Protein AF-A0A345PN75-F1 (afdb_monomer)

Solvent-accessible surface area (backbone atoms only — not comparable to full-atom values): 4547 Å² total; per-residue (Å²): 121,73,64,58,54,50,53,53,49,31,71,74,63,74,40,66,68,62,48,23,63,76,69,75,41,58,65,65,57,54,51,58,50,47,56,37,30,74,76,46,39,71,70,51,57,50,77,74,72,77,62,64,93,71,72,88,73,87,85,77,89,78,81,81,83,80,78,89,132

Structure (mmCIF, N/CA/C/O backbone):
data_AF-A0A345PN75-F1
#
_entry.id   AF-A0A345PN75-F1
#
loop_
_atom_site.group_PDB
_atom_site.id
_atom_site.type_symbol
_atom_site.label_atom_id
_atom_site.label_alt_id
_atom_site.label_comp_id
_atom_site.label_asym_id
_atom_site.label_entity_id
_atom_site.label_seq_id
_atom_site.pdbx_PDB_ins_code
_atom_site.Cartn_x
_atom_site.Cartn_y
_atom_site.Cartn_z
_atom_site.occupancy
_atom_site.B_iso_or_equiv
_atom_site.auth_seq_id
_atom_site.auth_comp_id
_atom_site.auth_asym_id
_atom_site.auth_atom_id
_atom_site.pdbx_PDB_model_num
ATOM 1 N N . MET A 1 1 ? 0.904 -14.144 0.367 1.00 58.25 1 MET A N 1
ATOM 2 C CA . MET A 1 1 ? 0.121 -12.943 -0.013 1.00 58.25 1 MET A CA 1
ATOM 3 C C . MET A 1 1 ? 0.320 -11.798 0.999 1.00 58.25 1 MET A C 1
ATOM 5 O O . MET A 1 1 ? -0.635 -11.341 1.609 1.00 58.25 1 MET A O 1
ATOM 9 N N . LEU A 1 2 ? 1.550 -11.301 1.205 1.00 66.44 2 LEU A N 1
ATOM 10 C CA . LEU A 1 2 ? 1.814 -10.253 2.216 1.00 66.44 2 LEU A CA 1
ATOM 11 C C . LEU A 1 2 ? 1.231 -8.873 1.851 1.00 66.44 2 LEU A C 1
ATOM 13 O O . LEU A 1 2 ? 0.850 -8.117 2.738 1.00 66.44 2 LEU A O 1
ATOM 17 N N . ARG A 1 3 ? 1.120 -8.551 0.554 1.00 71.88 3 ARG A N 1
ATOM 18 C CA . ARG A 1 3 ? 0.688 -7.221 0.084 1.00 71.88 3 ARG A CA 1
ATOM 19 C C . ARG A 1 3 ? -0.805 -6.954 0.283 1.00 71.88 3 ARG A C 1
ATOM 21 O O . ARG A 1 3 ? -1.161 -5.838 0.638 1.00 71.88 3 ARG A O 1
ATOM 28 N N . LEU A 1 4 ? -1.669 -7.962 0.122 1.00 77.25 4 LEU A N 1
ATOM 29 C CA . LEU A 1 4 ? -3.113 -7.816 0.369 1.00 77.25 4 LEU A CA 1
ATOM 30 C C . LEU A 1 4 ? -3.384 -7.434 1.833 1.00 77.25 4 LEU A C 1
ATOM 32 O O . LEU A 1 4 ? -4.229 -6.588 2.120 1.00 77.25 4 LEU A O 1
ATOM 36 N N . ASN A 1 5 ? -2.590 -7.987 2.753 1.00 80.81 5 ASN A N 1
ATOM 37 C CA . ASN A 1 5 ? -2.720 -7.712 4.179 1.00 80.81 5 ASN A CA 1
ATOM 38 C C . ASN A 1 5 ? -2.371 -6.256 4.530 1.00 80.81 5 ASN A C 1
ATOM 40 O O . ASN A 1 5 ? -2.965 -5.690 5.445 1.00 80.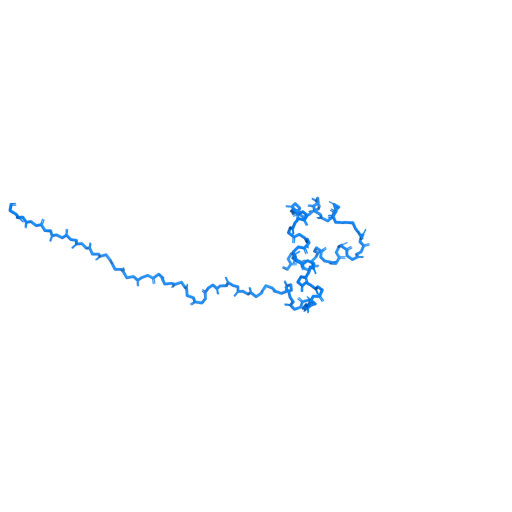81 5 ASN A O 1
ATOM 44 N N . TRP A 1 6 ? -1.466 -5.612 3.781 1.00 81.38 6 TRP A N 1
ATOM 45 C CA . TRP A 1 6 ? -1.178 -4.182 3.945 1.00 81.38 6 TRP A CA 1
ATOM 46 C C . TRP A 1 6 ? -2.402 -3.332 3.616 1.00 81.38 6 TRP A C 1
ATOM 48 O O . TRP A 1 6 ? -2.704 -2.389 4.341 1.00 81.38 6 TRP A O 1
ATOM 58 N N . MET A 1 7 ? -3.121 -3.683 2.549 1.00 80.69 7 MET A N 1
ATOM 59 C CA . MET A 1 7 ? -4.257 -2.912 2.034 1.00 80.69 7 MET A CA 1
ATOM 60 C C . MET A 1 7 ? -5.475 -3.107 2.920 1.00 80.69 7 MET A C 1
ATOM 62 O O . MET A 1 7 ? -6.161 -2.138 3.233 1.00 80.69 7 MET A O 1
ATOM 66 N N . ASN A 1 8 ? -5.690 -4.334 3.394 1.00 83.69 8 ASN A N 1
ATOM 67 C CA . ASN A 1 8 ? -6.746 -4.629 4.349 1.00 83.69 8 ASN A CA 1
ATOM 68 C C . ASN A 1 8 ? -6.495 -3.931 5.696 1.00 83.69 8 ASN A C 1
ATOM 70 O O . ASN A 1 8 ? -7.388 -3.285 6.242 1.00 83.69 8 ASN A O 1
ATOM 74 N N . LEU A 1 9 ? -5.253 -3.971 6.201 1.00 83.62 9 LEU A N 1
ATOM 75 C CA . LEU A 1 9 ? -4.883 -3.254 7.421 1.00 83.62 9 LEU A CA 1
ATOM 76 C C . LEU A 1 9 ? -4.992 -1.735 7.229 1.00 83.62 9 LEU A C 1
ATOM 78 O O .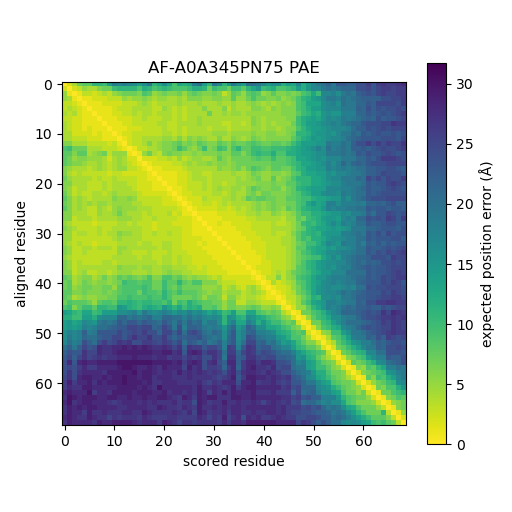 LEU A 1 9 ? -5.485 -1.047 8.113 1.00 83.62 9 LEU A O 1
ATOM 82 N N . TYR A 1 10 ? -4.595 -1.202 6.072 1.00 83.56 10 TYR A N 1
ATOM 83 C CA . TYR A 1 10 ? -4.722 0.222 5.766 1.00 83.56 10 TYR A CA 1
ATOM 84 C C . TYR A 1 10 ? -6.184 0.676 5.686 1.00 83.56 10 TYR A C 1
ATOM 86 O O . TYR A 1 10 ? -6.521 1.688 6.292 1.00 83.56 10 TYR A O 1
ATOM 94 N N . LYS A 1 11 ? -7.068 -0.098 5.040 1.00 81.12 11 LYS A N 1
ATOM 95 C CA . LYS A 1 11 ? -8.521 0.147 5.037 1.00 81.12 11 LYS A CA 1
ATOM 96 C C . LYS A 1 11 ? -9.116 0.118 6.445 1.00 81.12 11 LYS A C 1
ATOM 98 O O . LYS A 1 11 ? -9.947 0.956 6.769 1.00 81.12 11 LYS A O 1
ATOM 103 N N . LYS A 1 12 ? -8.680 -0.827 7.282 1.00 83.81 12 LYS A N 1
ATOM 104 C CA . LYS A 1 12 ? -9.196 -1.000 8.646 1.00 83.81 12 LYS A CA 1
ATOM 105 C C . LYS A 1 12 ? -8.707 0.079 9.613 1.00 83.81 12 LYS A C 1
ATOM 107 O O . LYS A 1 12 ? -9.419 0.442 10.539 1.00 83.81 12 LYS A O 1
ATOM 112 N N . LEU A 1 13 ? -7.477 0.551 9.425 1.00 82.88 13 LEU A N 1
ATOM 113 C CA . LEU A 1 13 ? -6.793 1.421 10.378 1.00 82.88 13 LEU A CA 1
ATOM 114 C C . LEU A 1 13 ? -6.735 2.889 9.933 1.00 82.88 13 LEU A C 1
ATOM 116 O O . LEU A 1 13 ? -6.451 3.742 10.762 1.00 82.88 13 LEU A O 1
ATOM 120 N N . GLY A 1 14 ? -6.888 3.186 8.637 1.00 78.44 14 GLY A N 1
ATOM 121 C CA . GLY A 1 14 ? -6.818 4.537 8.056 1.00 78.44 14 GLY A CA 1
ATOM 122 C C . GLY A 1 14 ? -5.441 5.216 8.118 1.00 78.44 14 GLY A C 1
ATOM 123 O O . GLY A 1 14 ? -5.251 6.305 7.580 1.00 78.44 14 GLY A O 1
ATOM 124 N N . HIS A 1 15 ? -4.447 4.587 8.754 1.00 79.44 15 HIS A N 1
ATOM 125 C CA . HIS A 1 15 ? -3.162 5.210 9.063 1.00 79.44 15 HIS A CA 1
ATOM 126 C C . HIS A 1 15 ? -1.984 4.462 8.440 1.00 79.44 15 HIS A C 1
ATOM 128 O O . HIS A 1 15 ? -1.590 3.384 8.889 1.00 79.44 15 HIS A O 1
ATOM 134 N N . ALA A 1 16 ? -1.341 5.099 7.458 1.00 77.06 16 ALA A N 1
ATOM 135 C CA . ALA A 1 16 ? -0.189 4.545 6.747 1.00 77.06 16 ALA A CA 1
ATOM 136 C C . ALA A 1 16 ? 0.994 4.252 7.685 1.00 77.06 16 ALA A C 1
ATOM 138 O O . ALA A 1 16 ? 1.679 3.248 7.511 1.00 77.06 16 ALA A O 1
ATOM 139 N N . GLY A 1 17 ? 1.216 5.087 8.706 1.00 78.75 17 GLY A N 1
ATOM 140 C CA . GLY A 1 17 ? 2.353 4.949 9.623 1.00 78.75 17 GLY A CA 1
ATOM 141 C C . GLY A 1 17 ? 2.317 3.676 10.472 1.00 78.75 17 GLY A C 1
ATOM 142 O O . GLY A 1 17 ? 3.343 3.023 10.642 1.00 78.75 17 GLY A O 1
ATOM 143 N N . LYS A 1 18 ? 1.139 3.276 10.965 1.00 81.88 18 LYS A N 1
ATOM 144 C CA . LYS A 1 18 ? 0.985 2.043 11.756 1.00 81.88 18 LYS A CA 1
ATOM 145 C C . LYS A 1 18 ? 1.143 0.789 10.889 1.00 81.88 18 LYS A C 1
ATOM 147 O O . LYS A 1 18 ? 1.794 -0.161 11.307 1.00 81.88 18 LYS A O 1
ATOM 152 N N . VAL A 1 19 ? 0.632 0.817 9.655 1.00 82.50 19 VAL A N 1
ATOM 153 C CA . VAL A 1 19 ? 0.834 -0.269 8.678 1.00 82.50 1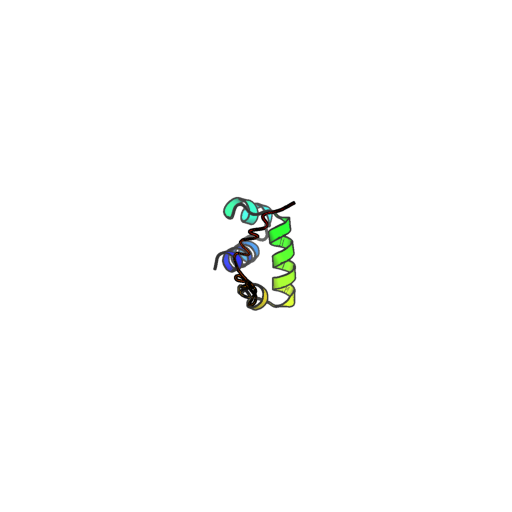9 VAL A CA 1
ATOM 154 C C . VAL A 1 19 ? 2.321 -0.413 8.327 1.00 82.50 19 VAL A C 1
ATOM 156 O O . VAL A 1 19 ? 2.843 -1.523 8.306 1.00 82.50 19 VAL A O 1
ATOM 159 N N . CYS A 1 20 ? 3.027 0.705 8.119 1.00 82.75 20 CYS A N 1
ATOM 160 C CA . CYS A 1 20 ? 4.464 0.709 7.829 1.00 82.75 20 CYS A CA 1
ATOM 161 C C . CYS A 1 20 ? 5.301 0.097 8.960 1.00 82.75 20 CYS A C 1
ATOM 163 O O . CYS A 1 20 ? 6.216 -0.672 8.683 1.00 82.75 20 CYS A O 1
ATOM 165 N N . GLN A 1 21 ? 4.960 0.394 10.218 1.00 82.31 21 GLN A N 1
ATOM 166 C CA . GLN A 1 21 ? 5.633 -0.184 11.385 1.00 82.31 21 GLN A CA 1
ATOM 167 C C . GLN A 1 21 ? 5.380 -1.687 11.512 1.00 82.31 21 GLN A C 1
ATOM 169 O O . GLN A 1 21 ? 6.315 -2.446 11.738 1.00 82.31 21 GLN A O 1
ATOM 174 N N . HIS A 1 22 ? 4.133 -2.121 11.317 1.00 82.94 22 HIS A N 1
ATOM 175 C CA . HIS A 1 22 ? 3.758 -3.524 11.476 1.00 82.94 22 HIS A CA 1
ATOM 176 C C . HIS A 1 22 ? 4.416 -4.440 10.433 1.00 82.94 22 HIS A C 1
ATOM 178 O O . HIS A 1 22 ? 4.817 -5.553 10.751 1.00 82.94 22 HIS A O 1
ATOM 184 N N . TYR A 1 23 ? 4.555 -3.963 9.193 1.00 79.44 23 TYR A N 1
ATOM 185 C CA . TYR A 1 23 ? 5.133 -4.744 8.094 1.00 79.44 23 TYR A CA 1
ATOM 186 C C . TYR A 1 23 ? 6.577 -4.376 7.747 1.00 79.44 23 TYR A C 1
ATOM 188 O O . TYR A 1 23 ? 7.104 -4.887 6.763 1.00 79.44 23 TYR A O 1
ATOM 196 N N . ASN A 1 24 ? 7.199 -3.485 8.523 1.00 83.44 24 ASN A N 1
ATOM 197 C CA . ASN A 1 24 ? 8.547 -2.971 8.280 1.00 83.44 24 ASN A CA 1
ATOM 198 C C . ASN A 1 24 ? 8.749 -2.468 6.834 1.00 83.44 24 ASN A C 1
ATOM 200 O O . ASN A 1 24 ? 9.731 -2.768 6.159 1.00 83.44 24 ASN A O 1
ATOM 204 N N . ILE A 1 25 ? 7.768 -1.720 6.324 1.00 83.62 25 ILE A N 1
ATOM 205 C CA . ILE A 1 25 ? 7.780 -1.202 4.953 1.00 83.62 25 ILE A CA 1
ATOM 206 C C . ILE A 1 25 ? 7.839 0.312 4.928 1.00 83.62 25 ILE A C 1
ATOM 208 O O . ILE A 1 25 ? 7.272 0.999 5.773 1.00 83.62 25 ILE A O 1
ATOM 212 N N . SER A 1 26 ? 8.476 0.852 3.893 1.00 83.62 26 SER A N 1
ATOM 213 C CA . SER A 1 26 ? 8.474 2.293 3.682 1.00 83.62 26 SER A CA 1
ATOM 214 C C . SER A 1 26 ? 7.087 2.796 3.273 1.00 83.62 26 SER A C 1
ATOM 216 O O . SER A 1 26 ? 6.403 2.204 2.430 1.00 83.62 26 SER A O 1
ATOM 218 N N . ARG A 1 27 ? 6.722 3.978 3.786 1.00 81.56 27 ARG A N 1
ATOM 219 C CA . ARG A 1 27 ? 5.527 4.742 3.381 1.00 81.56 27 ARG A CA 1
ATOM 220 C C . ARG A 1 27 ? 5.432 4.938 1.868 1.00 81.56 27 ARG A C 1
ATOM 222 O O . ARG A 1 27 ? 4.338 4.990 1.311 1.00 81.56 27 ARG A O 1
ATOM 229 N N . PHE A 1 28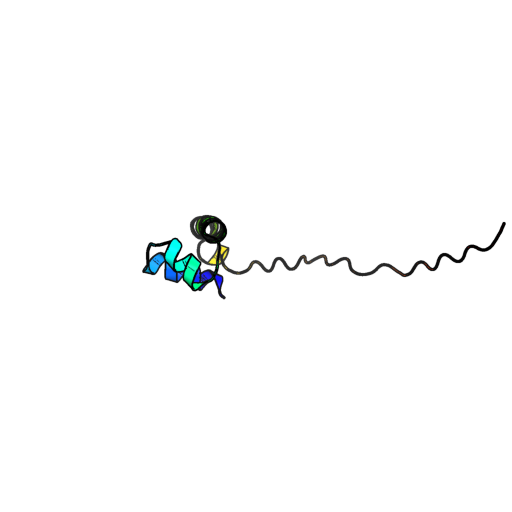 ? 6.581 5.044 1.198 1.00 83.69 28 PHE A N 1
ATOM 230 C CA . PHE A 1 28 ? 6.649 5.209 -0.250 1.00 83.69 28 PHE A CA 1
ATOM 231 C C . PHE A 1 28 ? 6.176 3.948 -0.980 1.00 83.69 28 PHE A C 1
ATOM 233 O O . PHE A 1 28 ? 5.385 4.034 -1.919 1.00 83.69 28 PHE A O 1
ATOM 240 N N . THR A 1 29 ? 6.590 2.777 -0.493 1.00 83.06 29 THR A N 1
ATOM 241 C CA . THR A 1 29 ? 6.148 1.475 -0.995 1.00 83.06 29 THR A CA 1
ATOM 242 C C . THR A 1 29 ? 4.638 1.345 -0.841 1.00 83.06 29 THR A C 1
ATOM 244 O O . THR A 1 29 ? 3.954 1.087 -1.830 1.00 83.06 29 THR A O 1
ATOM 247 N N . LEU A 1 30 ? 4.100 1.623 0.351 1.00 82.44 30 LEU A N 1
ATOM 248 C CA . LEU A 1 30 ? 2.657 1.561 0.594 1.00 82.44 30 LEU A CA 1
ATOM 249 C C . LEU A 1 30 ? 1.877 2.481 -0.357 1.00 82.44 30 LEU A C 1
ATOM 251 O O . LEU A 1 30 ? 0.940 2.023 -1.001 1.00 82.44 30 LEU A O 1
ATOM 255 N N . ARG A 1 31 ? 2.298 3.743 -0.530 1.00 83.12 31 ARG A N 1
ATOM 256 C CA . ARG A 1 31 ? 1.650 4.692 -1.459 1.00 83.12 31 ARG A CA 1
ATOM 257 C C . ARG A 1 31 ? 1.684 4.225 -2.913 1.00 83.12 31 ARG A C 1
ATOM 259 O O . ARG A 1 31 ? 0.677 4.326 -3.608 1.00 83.12 31 ARG A O 1
ATOM 266 N N . LYS A 1 32 ? 2.829 3.719 -3.384 1.00 82.38 32 LYS A N 1
ATOM 267 C CA . LYS A 1 32 ? 2.977 3.204 -4.755 1.00 82.38 32 LYS A CA 1
ATOM 268 C C . LYS A 1 32 ? 2.006 2.058 -5.016 1.00 82.38 32 LYS A C 1
ATOM 270 O O . LYS A 1 32 ? 1.355 2.023 -6.057 1.00 82.38 32 LYS A O 1
ATOM 275 N N . TRP A 1 33 ? 1.909 1.131 -4.070 1.00 84.19 33 TRP A N 1
ATOM 276 C CA . TRP A 1 33 ? 0.994 0.004 -4.180 1.00 84.19 33 TRP A CA 1
ATOM 277 C C . TRP A 1 33 ? -0.468 0.409 -3.975 1.00 84.19 33 TRP A C 1
ATOM 279 O O . TRP A 1 33 ? -1.329 -0.157 -4.634 1.00 84.19 33 TRP A O 1
ATOM 289 N N . PHE A 1 34 ? -0.752 1.415 -3.145 1.00 82.44 34 PHE A N 1
ATOM 290 C CA . PHE A 1 34 ? -2.099 1.960 -2.981 1.00 82.44 34 PHE A CA 1
ATOM 291 C C . PHE A 1 34 ? -2.618 2.579 -4.282 1.00 82.44 34 PHE A C 1
ATOM 293 O O . PHE A 1 34 ? -3.708 2.236 -4.712 1.00 82.44 34 PHE A O 1
ATOM 300 N N . LYS A 1 35 ? -1.801 3.374 -4.989 1.00 83.94 35 LYS A N 1
ATOM 301 C CA . LYS A 1 35 ? -2.161 3.871 -6.332 1.00 83.94 35 LYS A CA 1
ATOM 302 C C . LYS A 1 35 ? -2.479 2.742 -7.316 1.00 83.94 35 LYS A C 1
ATOM 304 O O . LYS A 1 35 ? -3.402 2.859 -8.111 1.00 83.94 35 LYS A O 1
ATOM 309 N N . ARG A 1 36 ? -1.715 1.645 -7.273 1.00 81.69 36 ARG A N 1
ATOM 310 C CA . ARG A 1 36 ? -1.979 0.465 -8.115 1.00 81.69 36 ARG A CA 1
ATOM 311 C C . ARG A 1 36 ? -3.274 -0.245 -7.720 1.00 81.69 36 ARG A C 1
ATOM 313 O O . ARG A 1 36 ? -4.014 -0.654 -8.602 1.00 81.69 36 ARG A O 1
ATOM 320 N N . TYR A 1 37 ? -3.544 -0.360 -6.421 1.00 82.62 37 TYR A N 1
ATOM 321 C CA . TYR A 1 37 ? -4.794 -0.904 -5.891 1.00 82.62 37 TYR A CA 1
ATOM 322 C C . TYR A 1 37 ? -6.003 -0.052 -6.285 1.00 82.62 37 TYR A C 1
ATOM 324 O O . TYR A 1 37 ? -7.048 -0.591 -6.608 1.00 82.62 37 TYR A O 1
ATOM 332 N N . GLU A 1 38 ? -5.870 1.272 -6.297 1.00 82.69 38 GLU A N 1
ATOM 333 C CA . GLU A 1 38 ? -6.954 2.174 -6.697 1.00 82.69 38 GLU A CA 1
ATOM 334 C C . GLU A 1 38 ? -7.288 2.034 -8.192 1.00 82.69 38 GLU A C 1
ATOM 336 O O . GLU A 1 38 ? -8.452 2.062 -8.571 1.00 82.69 38 GLU A O 1
ATOM 341 N N . ALA A 1 39 ? -6.273 1.804 -9.034 1.00 84.44 39 ALA A N 1
ATOM 342 C CA . ALA A 1 39 ? -6.446 1.652 -10.479 1.00 84.44 39 ALA A CA 1
ATOM 343 C C . ALA A 1 39 ? -6.921 0.253 -10.920 1.00 84.44 39 ALA A C 1
ATOM 345 O O . ALA A 1 39 ? -7.660 0.131 -11.890 1.00 84.44 39 ALA A O 1
ATOM 346 N N . LEU A 1 40 ? -6.451 -0.808 -10.258 1.00 80.81 40 LEU A N 1
ATOM 347 C CA . LEU A 1 40 ? -6.623 -2.205 -10.696 1.00 80.81 40 LEU A CA 1
ATOM 348 C C . LEU A 1 40 ? -7.315 -3.087 -9.642 1.00 80.81 40 LEU A C 1
ATOM 350 O O . LEU A 1 40 ? -7.477 -4.289 -9.846 1.00 80.81 40 LEU A O 1
ATOM 354 N N . GLY A 1 41 ? -7.676 -2.530 -8.487 1.00 80.56 41 GLY A N 1
ATOM 355 C CA . GLY A 1 41 ? -8.239 -3.275 -7.366 1.00 80.56 41 GLY A CA 1
ATOM 356 C C . GLY A 1 41 ? -7.277 -4.324 -6.807 1.00 80.56 41 GLY A C 1
ATOM 357 O O . GLY A 1 41 ? -6.051 -4.180 -6.808 1.00 80.56 41 GLY A O 1
ATOM 358 N N . GLU A 1 42 ? -7.847 -5.428 -6.334 1.00 76.44 42 GLU A N 1
ATOM 359 C CA . GLU A 1 42 ? -7.097 -6.573 -5.810 1.00 76.44 42 GLU A CA 1
ATOM 360 C C . GLU A 1 42 ? -6.233 -7.241 -6.890 1.00 76.44 42 GLU A C 1
ATOM 362 O O . GLU A 1 42 ? -5.130 -7.701 -6.589 1.00 76.44 42 GLU A O 1
ATOM 367 N N . ALA A 1 43 ? -6.660 -7.193 -8.157 1.00 72.00 43 ALA A N 1
ATOM 368 C CA . ALA A 1 43 ? -5.912 -7.727 -9.295 1.00 72.00 43 ALA A CA 1
ATOM 369 C C . ALA A 1 43 ? -4.574 -6.999 -9.525 1.00 72.00 43 ALA A C 1
ATOM 371 O O . ALA A 1 43 ? -3.606 -7.615 -9.960 1.00 72.00 43 ALA A O 1
ATOM 372 N N . GLY A 1 44 ? -4.471 -5.714 -9.160 1.00 69.88 44 GLY A N 1
ATOM 373 C CA . GLY A 1 44 ? -3.209 -4.959 -9.196 1.00 69.88 44 GLY A CA 1
ATOM 374 C C . GLY A 1 44 ? -2.220 -5.312 -8.082 1.00 69.88 44 GLY A C 1
ATOM 375 O O . GLY A 1 44 ? -1.067 -4.869 -8.111 1.00 69.88 44 GLY A O 1
ATOM 376 N N . LEU A 1 45 ? -2.674 -6.070 -7.080 1.00 69.88 45 LEU A N 1
ATOM 377 C CA . LEU A 1 45 ? -1.899 -6.503 -5.917 1.00 69.88 45 LEU A CA 1
ATOM 378 C C . LEU A 1 45 ? -1.505 -7.972 -5.951 1.00 69.88 45 LEU A C 1
ATOM 380 O O . LEU A 1 45 ? -0.561 -8.363 -5.252 1.00 69.88 45 LEU A O 1
ATOM 384 N N . VAL A 1 46 ? -2.233 -8.768 -6.736 1.00 67.69 46 VAL A N 1
ATOM 385 C CA . VAL A 1 46 ? -1.789 -10.096 -7.133 1.00 67.69 46 VAL A CA 1
ATOM 386 C C . VAL A 1 46 ? -0.427 -9.910 -7.781 1.00 67.69 46 VAL A C 1
ATOM 388 O O . VAL A 1 46 ? -0.225 -9.036 -8.623 1.00 67.69 46 VAL A O 1
ATOM 391 N N . ASP A 1 47 ? 0.543 -10.670 -7.285 1.00 58.78 47 ASP A N 1
ATOM 392 C CA . ASP A 1 47 ? 1.882 -10.707 -7.838 1.00 58.78 47 ASP A CA 1
ATOM 393 C C . ASP A 1 47 ? 1.731 -11.120 -9.305 1.00 58.78 47 ASP A C 1
ATOM 395 O O . ASP A 1 47 ? 1.586 -12.303 -9.610 1.00 58.78 47 ASP A O 1
ATOM 399 N N . PHE A 1 48 ? 1.702 -10.151 -10.230 1.00 52.22 48 PHE A N 1
ATOM 400 C CA . PHE A 1 48 ? 2.131 -10.433 -11.586 1.00 52.22 48 PHE A CA 1
ATOM 401 C C . PHE A 1 48 ? 3.537 -10.925 -11.382 1.00 52.22 48 PHE A C 1
ATOM 403 O O . PHE A 1 48 ? 4.425 -10.126 -11.073 1.00 52.22 48 PHE A O 1
ATOM 410 N N . SER A 1 49 ? 3.676 -12.245 -11.439 1.00 50.22 49 SER A N 1
ATOM 411 C CA . SER A 1 49 ? 4.935 -12.938 -11.390 1.00 50.22 4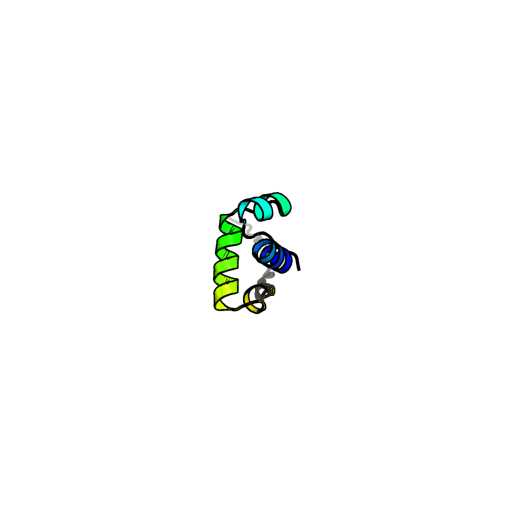9 SER A CA 1
ATOM 412 C C . SER A 1 49 ? 5.758 -12.330 -12.509 1.00 50.22 49 SER A C 1
ATOM 414 O O . SER A 1 49 ? 5.742 -12.783 -13.645 1.00 50.22 49 SER A O 1
ATOM 416 N N . SER A 1 50 ? 6.482 -11.262 -12.188 1.00 51.38 50 SER A N 1
ATOM 417 C CA . SER A 1 50 ? 7.588 -10.751 -12.971 1.00 51.38 50 SER A CA 1
ATOM 418 C C . SER A 1 50 ? 8.740 -11.709 -12.708 1.00 51.38 50 SER A C 1
ATOM 420 O O . SER A 1 50 ? 9.832 -11.311 -12.324 1.00 51.38 50 SER A O 1
ATOM 422 N N . LYS A 1 51 ? 8.477 -13.010 -12.877 1.00 49.69 51 LYS A N 1
ATOM 423 C CA . LYS A 1 51 ? 9.458 -13.890 -13.460 1.00 49.69 51 LYS A CA 1
ATOM 424 C C . LYS A 1 51 ? 9.725 -13.238 -14.808 1.00 49.69 51 LYS A C 1
ATOM 426 O O . LYS A 1 51 ? 8.806 -13.200 -15.629 1.00 49.69 51 LYS A O 1
ATOM 431 N N . PRO A 1 52 ? 10.908 -12.661 -15.055 1.00 50.62 52 PRO A N 1
ATOM 432 C CA . PRO A 1 52 ? 11.292 -12.492 -16.436 1.00 50.62 52 PRO A CA 1
ATOM 433 C C . PRO A 1 52 ? 11.141 -13.884 -17.056 1.00 50.62 52 PRO A C 1
ATOM 435 O O . PRO A 1 52 ? 11.788 -14.834 -16.619 1.00 50.62 52 PRO A O 1
ATOM 438 N N . HIS A 1 53 ? 10.248 -14.033 -18.035 1.00 54.38 53 HIS A N 1
ATOM 439 C CA . HIS A 1 53 ? 10.184 -15.265 -18.826 1.00 54.38 53 HIS A CA 1
ATOM 440 C C . HIS A 1 53 ? 11.501 -15.481 -19.598 1.00 54.38 53 HIS A C 1
ATOM 442 O O . HIS A 1 53 ? 11.734 -16.533 -20.177 1.00 54.38 53 HIS A O 1
ATOM 448 N N . THR A 1 54 ? 12.387 -14.487 -19.549 1.00 49.50 54 THR A N 1
ATOM 449 C CA . THR A 1 54 ? 13.713 -14.480 -20.130 1.00 49.50 54 THR A CA 1
ATOM 450 C C . THR A 1 54 ? 14.742 -14.398 -19.006 1.00 49.50 54 THR A C 1
ATOM 452 O O . THR A 1 54 ? 15.226 -13.328 -18.645 1.00 49.50 54 THR A O 1
ATOM 455 N N . ALA A 1 55 ? 15.091 -15.546 -18.437 1.00 53.44 55 ALA A N 1
ATOM 456 C CA . ALA A 1 55 ? 16.445 -15.744 -17.951 1.00 53.44 55 ALA A CA 1
ATOM 457 C C . ALA A 1 55 ? 17.271 -16.228 -19.153 1.00 53.44 55 ALA A C 1
ATOM 459 O O . ALA A 1 55 ? 17.232 -17.423 -19.442 1.00 53.44 55 ALA A O 1
ATOM 460 N N . PRO A 1 56 ? 18.019 -15.376 -19.882 1.00 53.72 56 PRO A N 1
ATOM 461 C CA . PRO A 1 56 ? 19.017 -15.882 -20.805 1.00 53.72 56 PRO A CA 1
ATOM 462 C C . PRO A 1 56 ? 20.232 -16.285 -19.965 1.00 53.72 56 PRO A C 1
ATOM 464 O O . PRO A 1 56 ? 21.240 -15.587 -19.904 1.00 53.72 56 PRO A O 1
ATOM 467 N N . ARG A 1 57 ? 20.128 -17.405 -19.245 1.00 64.88 57 ARG A N 1
ATOM 468 C CA . ARG A 1 57 ? 21.327 -18.137 -18.848 1.00 64.88 57 ARG A CA 1
ATOM 469 C C . ARG A 1 57 ? 21.666 -19.071 -20.003 1.00 64.88 57 ARG A C 1
ATOM 471 O O . ARG A 1 57 ? 20.772 -19.703 -20.547 1.00 64.88 57 ARG A O 1
ATOM 478 N N . GLN A 1 58 ? 22.967 -19.187 -20.264 1.00 56.88 58 GLN A N 1
ATOM 479 C CA . GLN A 1 58 ? 23.654 -20.125 -21.162 1.00 56.88 58 GLN A CA 1
ATOM 480 C C . GLN A 1 58 ? 23.971 -19.584 -22.557 1.00 56.88 58 GLN A C 1
ATOM 482 O O . GLN A 1 58 ? 23.158 -19.726 -23.457 1.00 56.88 58 GLN A O 1
ATOM 487 N N . LYS A 1 59 ? 25.208 -19.090 -22.739 1.00 47.66 59 LYS A N 1
ATOM 488 C CA . LYS A 1 59 ? 26.141 -19.525 -23.801 1.00 47.66 59 LYS A CA 1
ATOM 489 C C . LYS A 1 59 ? 27.587 -19.296 -23.312 1.00 47.66 59 LYS A C 1
ATOM 491 O O . LYS A 1 59 ? 27.990 -18.161 -23.131 1.00 47.66 59 LYS A O 1
ATOM 496 N N . ILE A 1 60 ? 28.208 -20.326 -22.733 1.00 59.66 60 ILE A N 1
ATOM 497 C CA . ILE A 1 60 ? 29.291 -21.155 -23.311 1.00 59.66 60 ILE A CA 1
ATOM 498 C C . ILE A 1 60 ? 30.673 -20.627 -22.903 1.00 59.66 60 ILE A C 1
ATOM 500 O O . ILE A 1 60 ? 31.048 -19.495 -23.178 1.00 59.66 60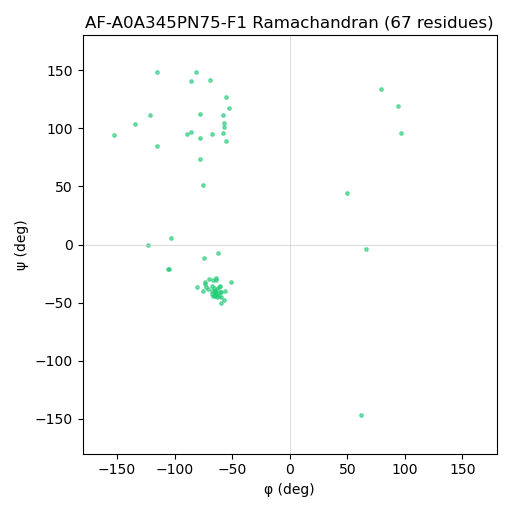 ILE A O 1
ATOM 504 N N . ASN A 1 61 ? 31.406 -21.498 -22.216 1.00 55.88 61 ASN A N 1
ATOM 505 C CA . ASN A 1 61 ? 32.823 -21.397 -21.908 1.00 55.88 61 ASN A CA 1
ATOM 506 C C . ASN A 1 61 ? 33.613 -21.270 -23.222 1.00 55.88 61 ASN A C 1
ATOM 508 O O . ASN A 1 61 ? 33.753 -22.252 -23.947 1.00 55.88 61 ASN A O 1
ATOM 512 N N . VAL A 1 62 ? 34.093 -20.070 -23.551 1.00 55.06 62 VAL A N 1
ATOM 513 C CA . VAL A 1 62 ? 35.137 -19.919 -24.565 1.00 55.06 62 VAL A CA 1
ATOM 514 C C . VAL A 1 62 ? 36.469 -20.015 -23.836 1.00 55.06 62 VAL A C 1
ATOM 516 O O . VAL A 1 62 ? 36.976 -19.045 -23.278 1.00 55.06 62 VAL A O 1
ATOM 519 N N . SER A 1 63 ? 37.021 -21.224 -23.835 1.00 58.72 63 SER A N 1
ATOM 520 C CA . SER A 1 63 ? 38.440 -21.447 -23.597 1.00 58.72 63 SER A CA 1
ATOM 521 C C . SER A 1 63 ? 39.206 -20.855 -24.779 1.00 58.72 63 SER A C 1
ATOM 523 O O . SER A 1 63 ? 39.339 -21.500 -25.816 1.00 58.72 63 SER A O 1
ATOM 525 N N . VAL A 1 64 ? 39.680 -19.613 -24.656 1.00 60.19 64 VAL A N 1
ATOM 526 C CA . VAL A 1 64 ? 40.682 -19.089 -25.590 1.00 60.19 64 VAL A CA 1
ATOM 527 C C . VAL A 1 64 ? 42.044 -19.655 -25.202 1.00 60.19 64 VAL A C 1
ATOM 529 O O . VAL A 1 64 ? 42.757 -19.125 -24.356 1.00 60.19 64 VAL A O 1
ATOM 532 N N . HIS A 1 65 ? 42.388 -20.785 -25.811 1.00 51.88 65 HIS A N 1
ATOM 533 C CA . HIS A 1 65 ? 43.779 -21.167 -25.999 1.00 51.88 65 HIS A CA 1
ATOM 534 C C . HIS A 1 65 ? 44.301 -20.344 -27.181 1.00 51.88 65 HIS A C 1
ATOM 536 O O . HIS A 1 65 ? 43.853 -20.548 -28.306 1.00 51.88 65 HIS A O 1
ATOM 542 N N . VAL A 1 66 ? 45.218 -19.410 -26.940 1.00 51.56 66 VAL A N 1
ATOM 543 C CA . VAL A 1 66 ? 46.072 -18.865 -28.001 1.00 51.56 6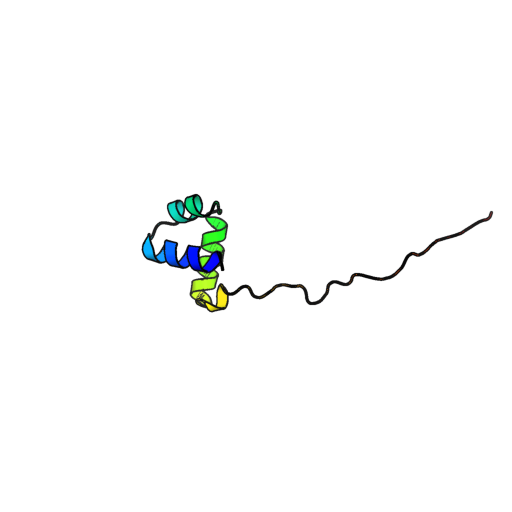6 VAL A CA 1
ATOM 544 C C . VAL A 1 66 ? 47.505 -18.817 -27.499 1.00 51.56 66 VAL A C 1
ATOM 546 O O . VAL A 1 66 ? 47.885 -18.008 -26.658 1.00 51.56 66 VAL A O 1
ATOM 549 N N . SER A 1 67 ? 48.253 -19.790 -28.003 1.00 41.97 67 SER A N 1
ATOM 550 C CA . SER A 1 67 ? 49.703 -19.896 -28.043 1.00 41.97 67 SER A CA 1
ATOM 551 C C . SER A 1 67 ? 50.244 -19.067 -29.221 1.00 41.97 67 SER A C 1
ATOM 553 O O . SER A 1 67 ? 49.596 -19.043 -30.265 1.00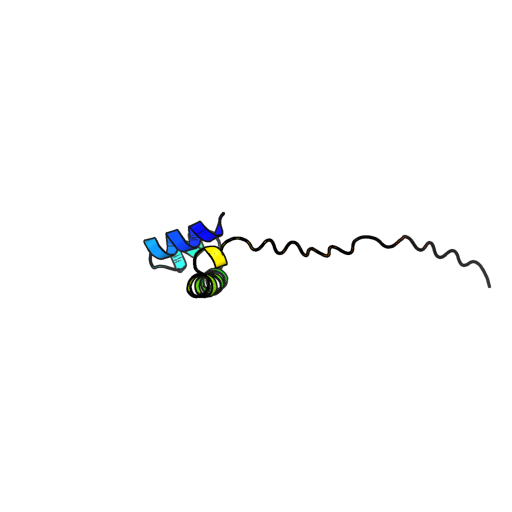 41.97 67 SER A O 1
ATOM 555 N N . GLY A 1 68 ? 51.454 -18.507 -29.0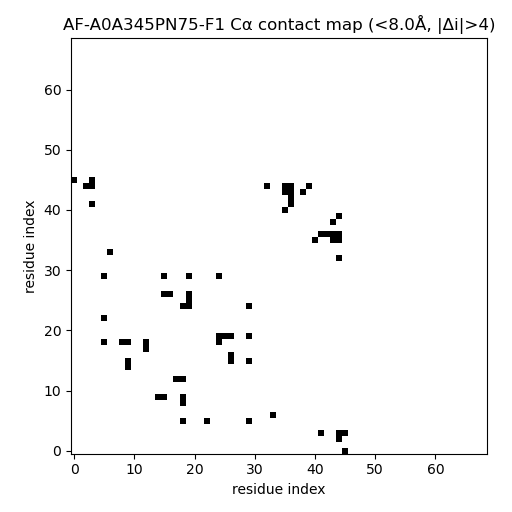88 1.00 44.06 68 GLY A N 1
ATOM 556 C CA . GLY A 1 68 ? 52.275 -17.955 -30.189 1.00 44.06 68 GLY A CA 1
ATOM 557 C C . GLY A 1 68 ? 51.845 -16.553 -30.643 1.00 44.06 68 GLY A C 1
ATOM 558 O O . GLY A 1 68 ? 50.660 -16.299 -30.810 1.00 44.06 68 GLY A O 1
ATOM 559 N N . PHE A 1 69 ? 52.718 -15.570 -30.845 1.00 42.56 69 PHE A N 1
ATOM 560 C CA . PHE A 1 69 ? 54.154 -15.516 -31.133 1.00 42.56 69 PHE A CA 1
ATOM 561 C C . PHE A 1 69 ? 54.769 -14.306 -30.417 1.00 42.56 69 PHE A C 1
ATOM 563 O O . PHE A 1 69 ? 54.013 -13.336 -30.175 1.00 42.56 69 PHE A O 1
#

pLDDT: mean 70.75, std 13.85, range [41.97, 84.44]

Radius of gyration: 22.09 Å; Cα contacts (8 Å, |Δi|>4): 34; chains: 1; bounding box: 63×27×43 Å

Secondary structure (DSSP, 8-state):
-HHHHHHHHHHHH--HHHHHHHHT--HHHHHHHHHHHHHHGGGGTS------S----------------

Foldseek 3Di:
DVQVVLVVCCVVPVDLVVSCVVSVHDSVVSVVQVVQCVVPNVNSVPPPPPPVPDPPDDDDDDPDDDDDD

Sequence (69 aa):
MLRLNWMNLYKKLGHAGKVCQHYNISRFTLRKWFKRYEALGEAGLVDFSSKPHTAPRQKINVSVHVSGF

Mean predicted aligned error: 13.01 Å

Nearest PDB structures (foldseek):
  8rkv-assembly1_R  TM=6.909E-01  e=2.264E+00  Scytonema hofmannii
  5nr6-assembly1_A  TM=4.052E-01  e=8.072E+00  Dictyostelium discoideum